Protein AF-A0A0C2HR04-F1 (afdb_monomer)

Structure (mmCIF, N/CA/C/O backbone):
data_AF-A0A0C2HR04-F1
#
_entry.id   AF-A0A0C2HR04-F1
#
loop_
_atom_site.group_PDB
_atom_site.id
_atom_site.type_symbol
_atom_site.label_atom_id
_atom_site.label_alt_id
_atom_site.label_comp_id
_atom_site.label_asym_id
_atom_site.label_entity_id
_atom_site.label_seq_id
_atom_site.pdbx_PDB_ins_code
_atom_site.Cartn_x
_atom_site.Cartn_y
_atom_site.Cartn_z
_atom_site.occupancy
_atom_site.B_iso_or_equiv
_atom_site.auth_seq_id
_atom_site.auth_comp_id
_atom_site.auth_asym_id
_atom_site.auth_atom_id
_atom_site.pdbx_PDB_model_num
ATOM 1 N N . MET A 1 1 ? 6.271 -14.436 -3.469 1.00 66.94 1 MET A N 1
ATOM 2 C CA . MET A 1 1 ? 4.794 -14.451 -3.526 1.00 66.94 1 MET A CA 1
ATOM 3 C C . MET A 1 1 ? 4.432 -13.737 -4.799 1.00 66.94 1 MET A C 1
ATOM 5 O O . MET A 1 1 ? 5.005 -12.683 -5.029 1.00 66.94 1 MET A O 1
ATOM 9 N N . GLU A 1 2 ? 3.572 -14.317 -5.618 1.00 84.25 2 GLU A N 1
ATOM 10 C CA . GLU A 1 2 ? 3.100 -13.654 -6.830 1.00 84.25 2 GLU A CA 1
ATOM 11 C C . GLU A 1 2 ? 1.874 -12.814 -6.460 1.00 84.25 2 GLU A C 1
ATOM 13 O O . GLU A 1 2 ? 0.963 -13.318 -5.802 1.00 84.25 2 GLU A O 1
ATOM 18 N N . ILE A 1 3 ? 1.907 -11.516 -6.767 1.00 92.62 3 ILE A N 1
ATOM 19 C CA . ILE A 1 3 ? 0.781 -10.611 -6.527 1.00 92.62 3 ILE A CA 1
ATOM 20 C C . ILE A 1 3 ? -0.080 -10.595 -7.785 1.00 92.62 3 ILE A C 1
ATOM 22 O O . ILE A 1 3 ? 0.423 -10.318 -8.869 1.00 92.62 3 ILE A O 1
ATOM 26 N N . ASP A 1 4 ? -1.383 -10.814 -7.628 1.00 95.44 4 ASP A N 1
ATOM 27 C CA . ASP A 1 4 ? -2.348 -10.524 -8.686 1.00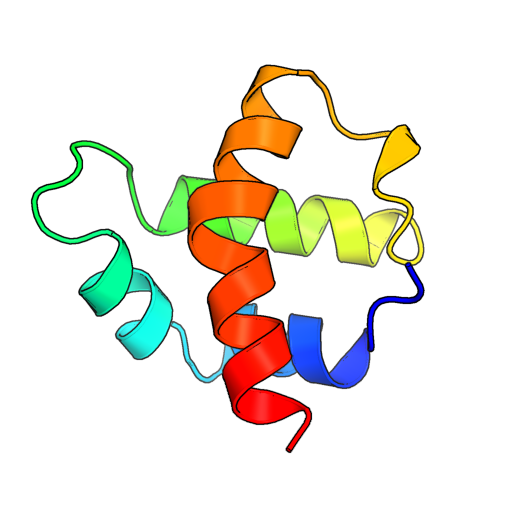 95.44 4 ASP A CA 1
ATOM 28 C C . ASP A 1 4 ? -2.434 -8.998 -8.888 1.00 95.44 4 ASP A C 1
ATOM 30 O O . ASP A 1 4 ? -2.935 -8.258 -8.033 1.00 95.44 4 ASP A O 1
ATOM 34 N N . LEU A 1 5 ? -1.888 -8.519 -10.010 1.00 96.50 5 LEU A N 1
ATOM 35 C CA . LEU A 1 5 ? -1.799 -7.093 -10.328 1.00 96.50 5 LEU A CA 1
ATOM 36 C C . LEU A 1 5 ? -3.159 -6.481 -10.673 1.00 96.50 5 LEU A C 1
ATOM 38 O O . LEU A 1 5 ? -3.387 -5.304 -10.380 1.00 96.50 5 LEU A O 1
ATOM 42 N N . ASP A 1 6 ? -4.077 -7.257 -11.249 1.00 96.69 6 ASP A N 1
ATOM 43 C CA . ASP A 1 6 ? -5.431 -6.787 -11.538 1.00 96.69 6 ASP A CA 1
ATOM 44 C C . ASP A 1 6 ? -6.211 -6.606 -10.240 1.00 96.69 6 ASP A C 1
ATOM 46 O O . ASP A 1 6 ? -6.883 -5.584 -10.045 1.00 96.69 6 ASP A O 1
ATOM 50 N N . LEU A 1 7 ? -6.050 -7.549 -9.311 1.00 96.44 7 LEU A N 1
ATOM 51 C CA . LEU A 1 7 ? -6.611 -7.430 -7.978 1.00 96.44 7 LEU A CA 1
ATOM 52 C C . LEU A 1 7 ? -6.002 -6.246 -7.219 1.00 96.44 7 LEU A C 1
ATOM 54 O O . LEU A 1 7 ? -6.747 -5.433 -6.671 1.00 96.44 7 LEU A O 1
ATOM 58 N N . LEU A 1 8 ? -4.674 -6.094 -7.221 1.00 97.44 8 LEU A N 1
ATOM 59 C CA . LEU A 1 8 ? -4.001 -4.963 -6.576 1.00 97.44 8 LEU A CA 1
ATOM 60 C C . LEU A 1 8 ? -4.489 -3.625 -7.142 1.00 97.44 8 LEU A C 1
ATOM 62 O O . LEU A 1 8 ? -4.796 -2.703 -6.383 1.00 97.44 8 LEU A O 1
ATOM 66 N N . LYS A 1 9 ? -4.620 -3.526 -8.467 1.00 97.81 9 LYS A N 1
ATOM 67 C CA . LYS A 1 9 ? -5.170 -2.349 -9.139 1.00 97.81 9 LYS A CA 1
ATOM 68 C C . LYS A 1 9 ? -6.610 -2.090 -8.725 1.00 97.81 9 LYS A C 1
ATOM 70 O O . LYS A 1 9 ? -6.949 -0.946 -8.423 1.00 97.81 9 LYS A O 1
ATOM 75 N N . SER A 1 10 ? -7.456 -3.119 -8.689 1.00 97.12 10 SER A N 1
ATOM 76 C CA . SER A 1 10 ? -8.835 -2.986 -8.214 1.00 97.12 10 SER A CA 1
ATOM 77 C C . SER A 1 10 ? -8.859 -2.484 -6.771 1.00 97.12 10 SER A C 1
ATOM 79 O O . SER A 1 10 ? -9.568 -1.527 -6.469 1.00 97.12 10 SER A O 1
ATOM 81 N N . LEU A 1 11 ? -8.027 -3.053 -5.897 1.00 96.56 11 LEU A N 1
ATOM 82 C CA . LEU A 1 11 ? -7.972 -2.707 -4.483 1.00 96.56 11 LEU A CA 1
ATOM 83 C C . LEU A 1 11 ? -7.672 -1.217 -4.273 1.00 96.56 11 LEU A C 1
ATOM 85 O O . LEU A 1 11 ? -8.400 -0.528 -3.563 1.00 96.56 11 LEU A O 1
ATOM 89 N N . ILE A 1 12 ? -6.641 -0.695 -4.942 1.00 96.88 12 ILE A N 1
ATOM 90 C CA . ILE A 1 12 ? -6.199 0.692 -4.739 1.00 96.88 12 ILE A CA 1
ATOM 91 C C . ILE A 1 12 ? -6.984 1.737 -5.544 1.00 96.88 12 ILE A C 1
ATOM 93 O O . ILE A 1 12 ? -6.755 2.930 -5.352 1.00 96.88 12 ILE A O 1
ATOM 97 N N . THR A 1 13 ? -7.883 1.322 -6.446 1.00 96.12 13 THR A N 1
ATOM 98 C CA . THR A 1 13 ? -8.689 2.248 -7.271 1.00 96.12 13 THR A CA 1
ATOM 99 C C . THR A 1 13 ? -10.193 2.166 -7.027 1.00 96.12 13 THR A C 1
ATOM 101 O O . THR A 1 13 ? -10.879 3.169 -7.206 1.00 96.12 13 THR A O 1
ATOM 104 N N . LYS A 1 14 ? -10.714 0.999 -6.633 1.00 95.12 14 LYS A N 1
ATOM 105 C CA . LYS A 1 14 ? -12.152 0.733 -6.462 1.00 95.12 14 LYS A CA 1
ATOM 106 C C . LYS A 1 14 ? -12.540 0.370 -5.031 1.00 95.12 14 LYS A C 1
ATOM 108 O O . LYS A 1 14 ? -13.667 0.658 -4.653 1.00 95.12 14 LYS A O 1
ATOM 113 N N . HIS A 1 15 ? -11.627 -0.221 -4.258 1.00 93.56 15 HIS A N 1
ATOM 114 C CA . HIS A 1 15 ? -11.865 -0.651 -2.871 1.00 93.56 15 HIS A CA 1
ATOM 115 C C . HIS A 1 15 ? -11.093 0.217 -1.866 1.00 93.56 15 HIS A C 1
ATOM 117 O O . HIS A 1 15 ? -10.531 -0.261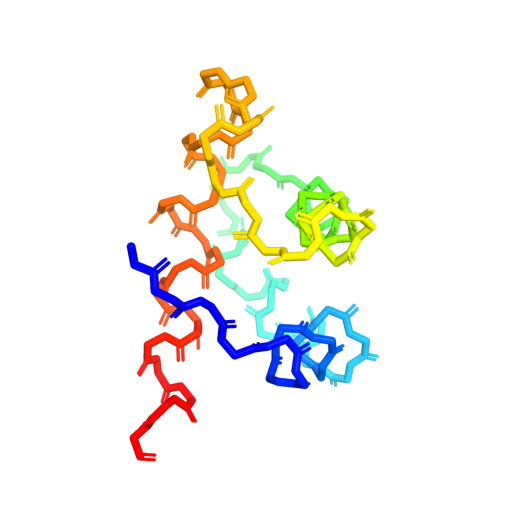 -0.878 1.00 93.56 15 HIS A O 1
ATOM 123 N N . THR A 1 16 ? -11.007 1.522 -2.141 1.00 94.62 16 THR A N 1
ATOM 124 C CA . THR A 1 16 ? -10.282 2.464 -1.279 1.00 94.62 16 THR A CA 1
ATOM 125 C C . THR A 1 16 ? -10.940 2.618 0.090 1.00 94.62 16 THR A C 1
ATOM 127 O O . THR A 1 16 ? -10.253 2.913 1.061 1.00 94.62 16 THR A O 1
ATOM 130 N N . ASP A 1 17 ? -12.242 2.368 0.189 1.00 96.94 17 ASP A N 1
ATOM 131 C CA . ASP A 1 17 ? -13.001 2.310 1.437 1.00 96.94 17 ASP A CA 1
ATOM 132 C C . ASP A 1 17 ? -12.525 1.173 2.357 1.00 96.94 17 ASP A C 1
ATOM 134 O O . ASP A 1 17 ? -12.375 1.377 3.561 1.00 96.94 17 ASP A O 1
ATOM 138 N N . GLU A 1 18 ? -12.197 -0.002 1.813 1.00 97.38 18 GLU A N 1
ATOM 139 C CA . GLU A 1 18 ? -11.6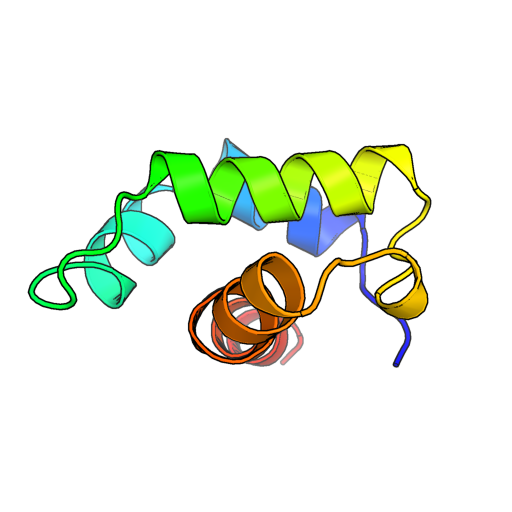13 -1.101 2.595 1.00 97.38 18 GLU A CA 1
ATOM 140 C C . GLU A 1 18 ? -10.219 -0.734 3.126 1.00 97.38 18 GLU A C 1
ATOM 142 O O . GLU A 1 18 ? -9.872 -1.060 4.266 1.00 97.38 18 GLU A O 1
ATOM 147 N N . ILE A 1 19 ? -9.437 0.005 2.330 1.00 97.44 19 ILE A N 1
ATOM 148 C CA . ILE A 1 19 ? -8.148 0.561 2.762 1.00 97.44 19 ILE A CA 1
ATOM 149 C C . ILE A 1 19 ? -8.357 1.589 3.883 1.00 97.44 19 ILE A C 1
ATOM 151 O O . ILE A 1 19 ? -7.627 1.577 4.872 1.00 97.44 19 ILE A O 1
ATOM 155 N N . GLU A 1 20 ? -9.349 2.471 3.768 1.00 97.62 20 GLU A N 1
ATOM 156 C CA . GLU A 1 20 ? -9.682 3.437 4.819 1.00 97.62 20 GLU A CA 1
ATOM 157 C C . GLU A 1 20 ? -10.079 2.745 6.126 1.00 97.62 20 GLU A C 1
ATOM 159 O O . GLU A 1 20 ? -9.588 3.120 7.194 1.00 97.62 20 GLU A O 1
ATOM 164 N N . GLN A 1 21 ? -10.905 1.700 6.042 1.00 97.75 21 GLN A N 1
ATOM 165 C CA . GLN A 1 21 ? -11.357 0.927 7.197 1.00 97.75 21 GLN A CA 1
ATOM 166 C C . GLN A 1 21 ? -10.203 0.226 7.916 1.00 97.75 21 GLN A C 1
ATOM 168 O O . GLN A 1 21 ? -10.089 0.348 9.135 1.00 97.75 21 GLN A O 1
ATOM 173 N N . ILE A 1 22 ? -9.328 -0.481 7.191 1.00 96.94 22 ILE A N 1
ATOM 174 C CA . ILE A 1 22 ? -8.217 -1.220 7.816 1.00 96.94 22 ILE A CA 1
ATOM 175 C C . ILE A 1 22 ? -7.134 -0.285 8.377 1.00 96.94 22 ILE A C 1
ATOM 177 O O . ILE A 1 22 ? -6.412 -0.640 9.309 1.00 96.94 22 ILE A O 1
ATOM 181 N N . VAL A 1 23 ? -7.016 0.927 7.828 1.00 96.75 23 VAL A N 1
ATOM 182 C CA . VAL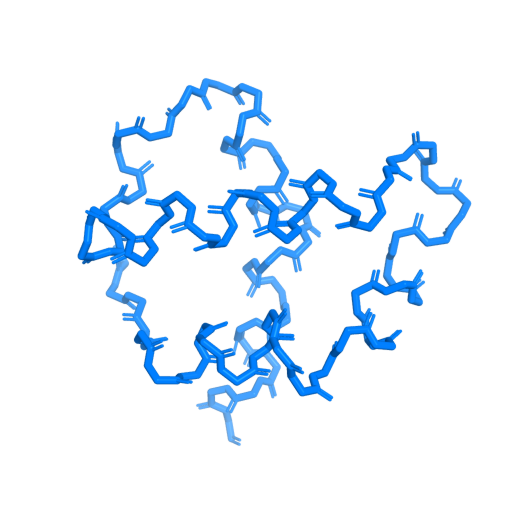 A 1 23 ? -6.063 1.944 8.290 1.00 96.75 23 VAL A CA 1
ATOM 183 C C . VAL A 1 23 ? -6.598 2.745 9.484 1.00 96.75 23 VAL A C 1
ATOM 185 O O . VAL A 1 23 ? -5.801 3.295 10.255 1.00 96.75 23 VAL A O 1
ATOM 188 N N . ALA A 1 24 ? -7.916 2.816 9.677 1.00 97.00 24 ALA A N 1
ATOM 189 C CA . ALA A 1 24 ? -8.540 3.621 10.723 1.00 97.00 24 ALA A CA 1
ATOM 190 C C . ALA A 1 24 ? -7.977 3.301 12.123 1.00 97.00 24 ALA A C 1
ATOM 192 O O . ALA A 1 24 ? -7.865 2.152 12.538 1.00 97.00 24 ALA A O 1
ATOM 193 N N . GLY A 1 25 ? -7.589 4.345 12.863 1.00 96.19 25 GLY A N 1
ATOM 194 C CA . GLY A 1 25 ? -7.043 4.211 14.220 1.00 96.19 25 GLY A CA 1
ATOM 195 C C . GLY A 1 25 ? -5.591 3.722 14.308 1.00 96.19 25 GLY A C 1
ATOM 196 O O . GLY A 1 25 ? -5.041 3.680 15.404 1.00 96.19 25 GLY A O 1
ATOM 197 N N . THR A 1 26 ? -4.929 3.409 13.189 1.00 95.75 26 THR A N 1
ATOM 198 C CA . THR A 1 26 ? -3.535 2.915 13.195 1.00 95.75 26 THR A CA 1
ATOM 199 C C . THR A 1 26 ? -2.478 4.023 13.133 1.00 95.75 26 THR A C 1
ATOM 201 O O . THR A 1 26 ? -1.291 3.758 13.321 1.00 95.75 26 THR A O 1
ATOM 204 N N . GLY A 1 27 ? -2.886 5.261 12.826 1.00 94.88 27 GLY A N 1
ATOM 205 C CA . GLY A 1 27 ? -1.986 6.395 12.580 1.00 94.88 27 GLY A CA 1
ATOM 206 C C . GLY A 1 27 ? -1.353 6.416 11.181 1.00 94.88 27 GLY A C 1
ATOM 207 O O . GLY A 1 27 ? -0.687 7.390 10.830 1.00 94.88 27 GLY A O 1
ATOM 208 N N . TYR A 1 28 ? -1.571 5.380 10.364 1.00 96.31 28 TYR A N 1
ATOM 209 C CA . TYR A 1 28 ? -1.236 5.410 8.942 1.00 96.31 28 TYR A CA 1
ATOM 210 C C . TYR A 1 28 ? -2.272 6.228 8.167 1.00 96.31 28 TYR A C 1
ATOM 212 O O . TYR A 1 28 ? -3.387 6.462 8.629 1.00 96.31 28 TYR A O 1
ATOM 220 N N . LEU A 1 29 ? -1.894 6.674 6.971 1.00 97.31 29 LEU A N 1
ATOM 221 C CA . LEU A 1 29 ? -2.804 7.362 6.062 1.00 97.31 29 LEU A CA 1
ATOM 222 C C . LEU A 1 29 ? -3.186 6.417 4.919 1.00 97.31 29 LEU A C 1
ATOM 224 O O . LEU A 1 29 ? -2.284 5.776 4.372 1.00 97.31 29 LEU A O 1
ATOM 228 N N . PRO A 1 30 ? -4.460 6.381 4.487 1.00 97.88 30 PRO A N 1
ATOM 229 C CA . PRO A 1 30 ? -4.888 5.557 3.353 1.00 97.88 30 PRO A CA 1
ATOM 230 C C . PRO A 1 30 ? -4.033 5.797 2.102 1.00 97.88 30 PRO A C 1
ATOM 232 O O . PRO A 1 30 ? -3.569 4.856 1.466 1.00 97.88 30 PRO A O 1
ATOM 235 N N . ARG A 1 31 ? -3.684 7.064 1.829 1.00 97.62 31 ARG A N 1
ATOM 236 C CA . ARG A 1 31 ? -2.787 7.443 0.722 1.00 97.62 31 ARG A CA 1
ATOM 237 C C . ARG A 1 31 ? -1.402 6.790 0.782 1.00 97.62 31 ARG A C 1
ATOM 239 O O . ARG A 1 31 ? -0.802 6.567 -0.260 1.00 97.62 31 ARG A O 1
ATOM 246 N N . THR A 1 32 ? -0.883 6.495 1.977 1.00 97.81 32 THR A N 1
ATOM 247 C CA . THR A 1 32 ? 0.406 5.805 2.131 1.00 97.81 32 THR A CA 1
ATOM 248 C C . THR A 1 32 ? 0.282 4.363 1.660 1.00 97.81 32 THR A C 1
ATOM 250 O O . THR A 1 32 ? 1.144 3.891 0.928 1.00 97.81 32 THR A O 1
ATOM 253 N N . VAL A 1 33 ? -0.801 3.680 2.038 1.00 98.00 33 VAL A N 1
ATOM 254 C CA . VAL A 1 33 ? -1.073 2.299 1.615 1.00 98.00 33 VAL A CA 1
ATOM 255 C C . VAL A 1 33 ? -1.302 2.236 0.105 1.00 98.00 33 VAL A C 1
ATOM 257 O O . VAL A 1 33 ? -0.661 1.436 -0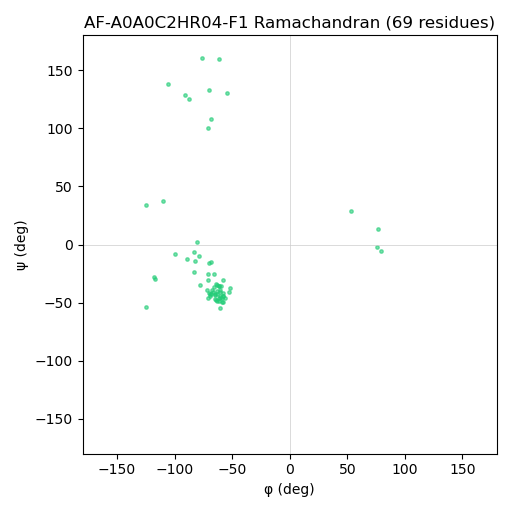.572 1.00 98.00 33 VAL A O 1
ATOM 260 N N . ILE A 1 34 ? -2.128 3.142 -0.431 1.00 98.38 34 ILE A N 1
ATOM 261 C CA . ILE A 1 34 ? -2.367 3.281 -1.876 1.00 98.38 34 ILE A CA 1
ATOM 262 C C . ILE A 1 34 ? -1.048 3.517 -2.618 1.00 98.38 34 ILE A C 1
ATOM 264 O O . ILE A 1 34 ? -0.775 2.827 -3.591 1.00 98.38 34 ILE A O 1
ATOM 268 N N . GLY A 1 35 ? -0.191 4.417 -2.124 1.00 98.31 35 GLY A N 1
ATOM 269 C CA . GLY A 1 35 ? 1.107 4.699 -2.740 1.00 98.31 35 GLY A CA 1
ATOM 270 C C . GLY A 1 35 ? 2.046 3.490 -2.788 1.00 98.31 35 GLY A C 1
ATOM 271 O O . GLY A 1 35 ? 2.760 3.322 -3.772 1.00 98.31 35 GLY A O 1
ATOM 272 N N . VAL A 1 36 ? 2.029 2.616 -1.773 1.00 98.44 36 VAL A N 1
ATOM 273 C CA . VAL A 1 36 ? 2.775 1.343 -1.828 1.00 98.44 36 VAL A CA 1
ATOM 274 C C . VAL A 1 36 ? 2.195 0.414 -2.893 1.00 98.44 36 VAL A C 1
ATOM 276 O O . VAL A 1 36 ? 2.958 -0.207 -3.627 1.00 98.44 36 VAL A O 1
ATOM 279 N N . GLY A 1 37 ? 0.869 0.344 -3.018 1.00 98.12 37 GLY A N 1
ATOM 280 C CA . GLY A 1 37 ? 0.227 -0.450 -4.064 1.00 98.12 37 GLY A CA 1
ATOM 281 C C . GLY A 1 37 ? 0.526 0.075 -5.469 1.00 98.12 37 GLY A C 1
ATOM 282 O O . GLY A 1 37 ? 0.858 -0.712 -6.345 1.00 98.12 37 GLY A O 1
ATOM 283 N N . THR A 1 38 ? 0.500 1.394 -5.678 1.00 98.56 38 THR A N 1
ATOM 284 C CA . THR A 1 38 ? 0.905 2.015 -6.950 1.00 98.56 38 THR A CA 1
ATOM 285 C C . THR A 1 38 ? 2.358 1.697 -7.280 1.00 98.56 38 THR A C 1
ATOM 287 O O . THR A 1 38 ? 2.638 1.260 -8.387 1.00 98.56 38 THR A O 1
ATOM 290 N N . PHE A 1 39 ? 3.268 1.830 -6.309 1.00 98.50 39 PHE A N 1
ATOM 291 C CA . PHE A 1 39 ? 4.672 1.482 -6.516 1.00 98.50 39 PHE A CA 1
ATOM 292 C C . PHE A 1 39 ? 4.844 0.018 -6.942 1.00 98.50 39 PHE A C 1
ATOM 294 O O . PHE A 1 39 ? 5.630 -0.264 -7.837 1.00 98.50 39 PHE A O 1
ATOM 301 N N . LEU A 1 40 ? 4.106 -0.912 -6.328 1.00 98.06 40 LEU A N 1
ATOM 302 C CA . LEU A 1 40 ? 4.130 -2.317 -6.733 1.00 98.06 40 LEU A CA 1
ATOM 303 C C . LEU A 1 40 ? 3.607 -2.509 -8.160 1.00 98.06 40 LEU A C 1
ATOM 305 O O . LEU A 1 40 ? 4.230 -3.244 -8.912 1.00 98.06 40 LEU A O 1
ATOM 309 N N . LEU A 1 41 ? 2.524 -1.835 -8.562 1.00 98.06 41 LEU A N 1
ATOM 310 C CA . LEU A 1 41 ? 2.037 -1.898 -9.949 1.00 98.06 41 LEU A CA 1
ATOM 311 C C . LEU A 1 41 ? 3.072 -1.387 -10.955 1.00 98.06 41 LEU A C 1
ATOM 313 O O . LEU A 1 41 ? 3.245 -1.998 -12.002 1.00 98.06 41 LEU A O 1
ATOM 317 N N . ASP A 1 42 ? 3.775 -0.303 -10.626 1.00 98.19 42 ASP A N 1
ATOM 318 C CA . ASP A 1 42 ? 4.825 0.263 -11.482 1.00 98.19 42 ASP A CA 1
ATOM 319 C C . ASP A 1 42 ? 6.061 -0.653 -11.593 1.00 98.19 42 ASP A C 1
ATOM 321 O O . ASP A 1 42 ? 6.905 -0.444 -12.461 1.00 98.19 42 ASP A O 1
ATOM 325 N N . ASN A 1 43 ? 6.178 -1.651 -10.709 1.00 97.50 43 ASN A N 1
ATOM 326 C CA . ASN A 1 43 ? 7.305 -2.578 -10.622 1.00 97.50 43 ASN A CA 1
ATOM 327 C C . ASN A 1 43 ? 6.855 -4.051 -10.700 1.00 97.50 43 ASN A C 1
ATOM 329 O O . ASN A 1 43 ? 7.427 -4.907 -10.026 1.00 97.50 43 ASN A O 1
ATOM 333 N N . ASP A 1 44 ? 5.803 -4.346 -11.470 1.00 96.25 44 ASP A N 1
ATOM 334 C CA . ASP A 1 44 ? 5.322 -5.710 -11.754 1.00 96.25 44 ASP A CA 1
ATOM 335 C C . ASP A 1 44 ? 5.049 -6.578 -10.504 1.00 96.25 44 ASP A C 1
ATOM 337 O O . ASP A 1 44 ? 5.152 -7.803 -10.520 1.00 96.25 44 ASP A O 1
ATOM 341 N N . GLY A 1 45 ? 4.684 -5.944 -9.388 1.00 96.19 45 GLY A N 1
ATOM 342 C CA . GLY A 1 45 ? 4.391 -6.613 -8.121 1.00 96.19 45 GLY A CA 1
ATOM 343 C C . GLY A 1 45 ? 5.623 -7.077 -7.343 1.00 96.19 45 GLY A C 1
ATOM 344 O O . GLY A 1 45 ? 5.466 -7.838 -6.385 1.00 96.19 45 GLY A O 1
ATOM 345 N N . ASP A 1 46 ? 6.829 -6.632 -7.703 1.00 96.69 46 ASP A N 1
ATOM 346 C CA . ASP A 1 46 ? 8.059 -7.044 -7.027 1.00 96.69 46 ASP A CA 1
ATOM 347 C C . ASP A 1 46 ? 8.167 -6.438 -5.614 1.00 96.69 46 ASP A C 1
ATOM 349 O O . ASP A 1 46 ? 8.548 -5.283 -5.392 1.00 96.69 46 ASP A O 1
ATOM 353 N N . VAL A 1 47 ? 7.833 -7.260 -4.619 1.00 96.31 47 VAL A N 1
ATOM 354 C CA . VAL A 1 47 ? 7.883 -6.896 -3.198 1.00 96.31 47 VAL A CA 1
ATOM 355 C C . VAL A 1 47 ? 9.299 -6.742 -2.651 1.00 96.31 47 VAL A C 1
ATOM 357 O O . VAL A 1 47 ? 9.460 -6.180 -1.561 1.00 96.31 47 VAL A O 1
ATOM 360 N N . ASP A 1 48 ? 10.317 -7.244 -3.346 1.00 96.19 48 ASP A N 1
ATOM 361 C CA . ASP A 1 48 ? 11.709 -7.172 -2.903 1.00 96.19 48 ASP A CA 1
ATOM 362 C C . ASP A 1 48 ? 12.346 -5.818 -3.245 1.00 96.19 48 ASP A C 1
ATOM 364 O O . ASP A 1 48 ? 13.335 -5.426 -2.623 1.00 96.19 48 ASP A O 1
ATOM 368 N N . LEU A 1 49 ? 11.704 -5.034 -4.118 1.00 97.19 49 LEU A N 1
ATOM 369 C CA . LEU A 1 49 ? 12.034 -3.626 -4.362 1.00 97.19 49 LEU A CA 1
ATOM 370 C C . LEU A 1 49 ? 11.479 -2.676 -3.290 1.00 97.19 49 LEU A C 1
ATOM 372 O O . LEU A 1 49 ? 11.839 -1.496 -3.252 1.00 97.19 49 LEU A O 1
ATOM 376 N N . LEU A 1 50 ? 10.613 -3.161 -2.394 1.00 97.81 50 LEU A N 1
ATOM 377 C CA . LEU A 1 50 ? 10.086 -2.350 -1.302 1.00 97.81 50 LEU A CA 1
ATOM 378 C C . LEU A 1 50 ? 11.173 -2.043 -0.271 1.00 97.81 50 LEU A C 1
ATOM 380 O O . LEU A 1 50 ? 11.844 -2.926 0.263 1.00 97.81 50 LEU A O 1
ATOM 384 N N . THR A 1 51 ? 11.261 -0.779 0.136 1.00 98.19 51 THR A N 1
ATOM 385 C CA . THR A 1 51 ? 12.023 -0.412 1.336 1.00 98.19 51 THR A CA 1
ATOM 386 C C . THR A 1 51 ? 11.432 -1.079 2.581 1.00 98.19 51 THR A C 1
ATOM 388 O O . THR A 1 51 ? 10.240 -1.390 2.635 1.00 98.19 51 THR A O 1
ATOM 391 N N . ALA A 1 52 ? 12.218 -1.190 3.656 1.00 97.88 52 ALA A N 1
ATOM 392 C CA . ALA A 1 52 ? 11.753 -1.769 4.921 1.00 97.88 52 ALA A CA 1
ATOM 393 C C . ALA A 1 52 ? 10.445 -1.134 5.448 1.00 97.88 52 ALA A C 1
ATOM 395 O O . ALA A 1 52 ? 9.572 -1.832 5.959 1.00 97.88 52 ALA A O 1
ATOM 396 N N . LYS A 1 53 ? 10.261 0.186 5.285 1.00 96.06 53 LYS A N 1
ATOM 397 C CA . LYS A 1 53 ? 9.027 0.878 5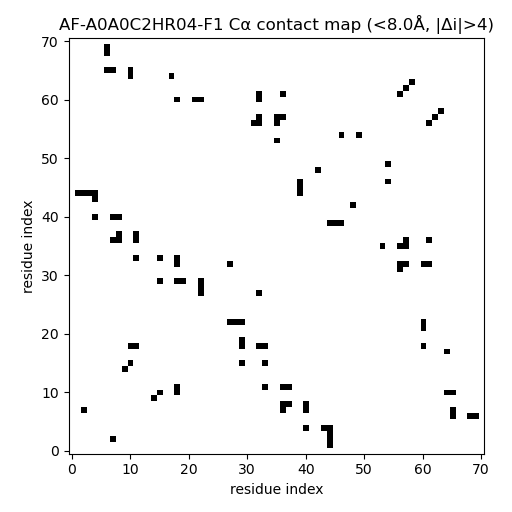.704 1.00 96.06 53 LYS A CA 1
ATOM 398 C C . LYS A 1 53 ? 7.831 0.554 4.803 1.00 96.06 53 LYS A C 1
ATOM 400 O O . LYS A 1 53 ? 6.715 0.397 5.304 1.00 96.06 53 LYS A O 1
ATOM 405 N N . GLN A 1 54 ? 8.050 0.458 3.492 1.00 98.06 54 GLN A N 1
ATOM 406 C CA . GLN A 1 54 ? 6.998 0.061 2.556 1.00 98.06 54 GLN A CA 1
ATOM 407 C C . GLN A 1 54 ? 6.609 -1.403 2.772 1.00 98.06 54 GLN A C 1
ATOM 409 O O . GLN A 1 54 ? 5.420 -1.696 2.801 1.00 98.06 54 GLN A O 1
ATOM 414 N N . ARG A 1 55 ? 7.577 -2.290 3.040 1.00 98.12 55 ARG A N 1
ATOM 415 C CA . ARG A 1 55 ? 7.333 -3.702 3.362 1.00 98.12 55 ARG A CA 1
ATOM 416 C C . ARG A 1 55 ? 6.436 -3.860 4.590 1.00 98.12 55 ARG A C 1
ATOM 418 O O . ARG A 1 55 ? 5.445 -4.570 4.527 1.00 98.12 55 ARG A O 1
ATOM 425 N N . VAL A 1 56 ? 6.685 -3.094 5.657 1.00 97.88 56 VAL A N 1
ATOM 426 C CA . VAL A 1 56 ? 5.796 -3.069 6.837 1.00 97.88 56 VAL A CA 1
ATOM 427 C C . VAL A 1 56 ? 4.378 -2.614 6.479 1.00 97.88 56 VAL A C 1
ATOM 429 O O . VAL A 1 56 ? 3.410 -3.144 7.016 1.00 97.88 56 VAL A O 1
ATOM 432 N N . THR A 1 57 ? 4.238 -1.626 5.591 1.00 98.06 57 THR A N 1
ATOM 433 C CA . THR A 1 57 ? 2.922 -1.141 5.138 1.00 98.06 57 THR A CA 1
ATOM 434 C C . THR A 1 57 ? 2.207 -2.204 4.300 1.00 98.06 57 THR A C 1
ATOM 436 O O . THR A 1 57 ? 1.017 -2.445 4.487 1.00 98.06 57 THR A O 1
ATOM 439 N N . PHE A 1 58 ? 2.945 -2.871 3.414 1.00 98.06 58 PHE A N 1
ATOM 440 C CA . PHE A 1 58 ? 2.455 -3.970 2.599 1.00 98.06 58 PHE A CA 1
ATOM 441 C C . PHE A 1 58 ? 1.961 -5.135 3.464 1.00 98.06 58 PHE A C 1
ATOM 443 O O . PHE A 1 58 ? 0.795 -5.507 3.363 1.00 98.06 58 PHE A O 1
ATOM 450 N N . ASP A 1 59 ? 2.807 -5.639 4.365 1.00 97.62 59 ASP A N 1
ATOM 451 C CA . ASP A 1 59 ? 2.501 -6.796 5.211 1.00 97.62 59 ASP A CA 1
ATOM 452 C C . ASP A 1 59 ? 1.322 -6.532 6.158 1.00 97.62 59 ASP A C 1
ATOM 454 O O . ASP A 1 59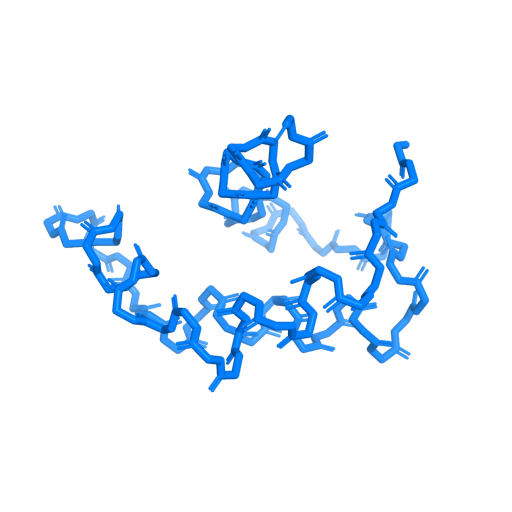 ? 0.538 -7.436 6.433 1.00 97.62 59 ASP A O 1
ATOM 458 N N . LYS A 1 60 ? 1.177 -5.295 6.655 1.00 97.44 60 LYS A N 1
ATOM 459 C CA . LYS A 1 60 ? 0.088 -4.931 7.574 1.00 97.44 60 LYS A CA 1
ATOM 460 C C . LYS A 1 60 ? -1.257 -4.704 6.893 1.00 97.44 60 LYS A C 1
ATOM 462 O O . LYS A 1 60 ? -2.275 -4.969 7.524 1.00 97.44 60 LYS A O 1
ATOM 467 N N . PHE A 1 61 ? -1.274 -4.154 5.678 1.00 97.69 61 PHE A N 1
ATOM 468 C CA . PHE A 1 61 ? -2.506 -3.619 5.087 1.00 97.69 61 PHE A CA 1
ATOM 469 C C . PHE A 1 61 ? -2.830 -4.212 3.719 1.00 97.69 61 PHE A C 1
ATOM 471 O O . PHE A 1 61 ? -3.923 -4.737 3.535 1.00 97.69 61 PHE A O 1
ATOM 478 N N . LEU A 1 62 ? -1.897 -4.158 2.764 1.00 97.25 62 LEU A N 1
ATOM 479 C CA . LEU A 1 62 ? -2.163 -4.636 1.403 1.00 97.25 62 LEU A CA 1
ATOM 480 C C . LEU A 1 62 ? -2.267 -6.155 1.355 1.00 97.25 62 LEU A C 1
ATOM 482 O O . LEU A 1 62 ? -3.206 -6.675 0.767 1.00 97.25 62 LEU A O 1
ATOM 486 N N . LYS A 1 63 ? -1.338 -6.869 1.996 1.00 96.56 63 LYS A N 1
ATOM 487 C CA . LYS A 1 63 ? -1.305 -8.330 1.963 1.00 96.56 63 LYS A CA 1
ATOM 488 C C . LYS A 1 63 ? -2.597 -8.962 2.518 1.00 96.56 63 LYS A C 1
ATOM 490 O O . LYS A 1 63 ? -3.184 -9.752 1.786 1.00 96.56 63 LYS A O 1
ATOM 495 N N . PRO A 1 64 ? -3.114 -8.580 3.706 1.00 96.38 64 PRO A N 1
ATOM 496 C CA . PRO A 1 64 ? -4.382 -9.123 4.200 1.00 96.38 64 PRO A CA 1
ATOM 497 C C . PRO A 1 64 ? -5.578 -8.816 3.291 1.00 96.38 64 PRO A C 1
ATOM 499 O O . PRO A 1 64 ? -6.479 -9.639 3.158 1.00 96.38 64 PRO A O 1
ATOM 502 N N . LEU A 1 65 ? -5.601 -7.636 2.661 1.00 96.12 65 LEU A N 1
ATOM 503 C CA . LEU A 1 65 ? -6.662 -7.268 1.724 1.00 96.12 65 LEU A CA 1
ATOM 504 C C . LEU A 1 65 ? -6.585 -8.086 0.429 1.00 96.12 65 LEU A C 1
ATOM 506 O O . LEU A 1 65 ? -7.608 -8.568 -0.040 1.00 96.12 65 LEU A O 1
ATOM 510 N N . LEU A 1 66 ? -5.390 -8.290 -0.125 1.00 95.25 66 LEU A N 1
ATOM 511 C CA . LEU A 1 66 ? -5.195 -9.146 -1.296 1.00 95.25 66 LEU A CA 1
ATOM 512 C C . LEU A 1 66 ? -5.624 -10.587 -0.991 1.00 95.25 66 LEU A C 1
ATOM 514 O O . LEU A 1 66 ? -6.436 -11.143 -1.718 1.00 95.25 66 LEU A O 1
ATOM 518 N N . GLU A 1 67 ? -5.175 -11.151 0.133 1.00 94.62 67 GLU A N 1
ATOM 519 C CA . GLU A 1 67 ? -5.542 -12.509 0.559 1.00 94.62 67 GLU A CA 1
ATOM 520 C C . GLU A 1 67 ? -7.057 -12.674 0.760 1.00 94.62 67 GLU A C 1
ATOM 522 O O . GLU A 1 67 ? -7.608 -13.720 0.427 1.00 94.62 67 GLU A O 1
ATOM 527 N N . LYS A 1 68 ? -7.747 -11.636 1.254 1.00 93.88 68 LYS A N 1
ATOM 528 C CA . LYS A 1 68 ? -9.210 -11.623 1.407 1.00 93.88 68 LYS A CA 1
ATOM 529 C C . LYS A 1 68 ? -9.951 -11.716 0.067 1.00 93.88 68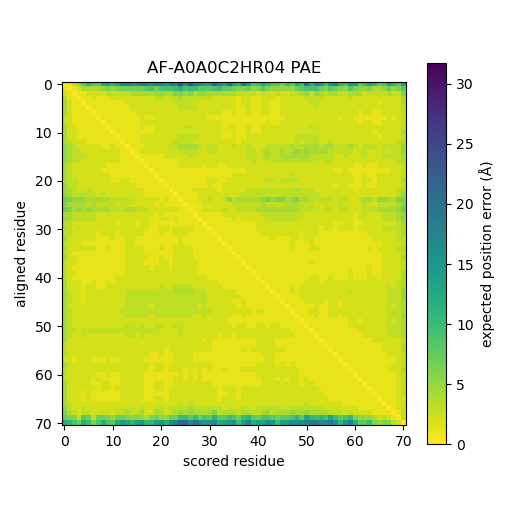 LYS A C 1
ATOM 531 O O . LYS A 1 68 ? -11.034 -12.291 0.030 1.00 93.88 68 LYS A O 1
ATOM 536 N N . HIS A 1 69 ? -9.405 -11.133 -0.999 1.00 89.19 69 HIS A N 1
ATOM 537 C CA . HIS A 1 69 ? -10.043 -11.069 -2.321 1.00 89.19 69 HIS A CA 1
ATOM 538 C C . HIS A 1 69 ? -9.528 -12.131 -3.310 1.00 89.19 69 HIS A C 1
ATOM 540 O O . HIS A 1 69 ? -10.102 -12.292 -4.381 1.00 89.19 69 HIS A O 1
ATOM 546 N N . SER A 1 70 ? -8.471 -12.870 -2.962 1.00 84.00 70 SER A N 1
ATOM 547 C CA . SER A 1 70 ? -7.958 -14.014 -3.735 1.00 84.00 70 SER A CA 1
ATOM 548 C C . SER A 1 70 ? -8.733 -15.329 -3.514 1.00 84.00 70 SER A C 1
ATOM 550 O O . SER A 1 70 ? -8.323 -16.358 -4.054 1.00 84.00 70 SER A O 1
ATOM 552 N N . GLY A 1 71 ? -9.800 -15.317 -2.703 1.00 59.81 71 GLY A N 1
ATOM 553 C CA . GLY A 1 71 ? -10.607 -16.487 -2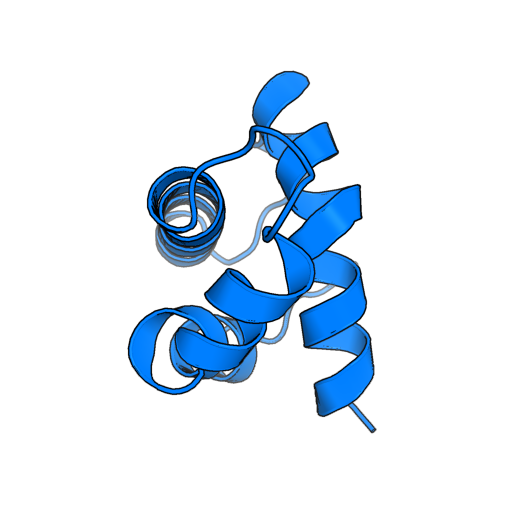.319 1.00 59.81 71 GLY A CA 1
ATOM 554 C C . GLY A 1 71 ? -11.973 -16.562 -2.986 1.00 59.81 71 GLY A C 1
ATOM 555 O O . GLY A 1 71 ? -12.592 -15.495 -3.189 1.00 59.81 71 GLY A O 1
#

Solvent-accessible surface area (backbone atoms only — not comparable to full-atom values): 4215 Å² total; per-residue (Å²): 128,88,60,62,61,69,57,49,50,42,40,63,71,73,38,49,65,60,46,40,60,74,30,57,94,70,83,60,52,50,68,58,53,37,50,50,52,51,54,25,63,80,48,81,40,49,69,84,78,45,50,77,70,48,41,53,45,36,65,71,51,50,47,58,52,49,61,66,69,76,106

Sequence (71 aa):
MEIDLDLLKSLITKHTDEIEQIVAGTGYLPRTVIGVGTFLLDNDGDVDLLTAKQRVTFDKFLKPLLEKHSG

Radius of gyration: 10.9 Å; Cα contacts (8 Å, |Δi|>4): 58; chains: 1; bounding box: 25×24×26 Å

Nearest PDB structures (foldseek):
  4m70-assembly4_H  TM=2.492E-01  e=8.316E+00  Solanum tuberosum

Foldseek 3Di:
DQADLVLLVCCLPPVLVLLCVLCPPVPDDSVLLSVLSVVCNVVNNPLVPDDPVSNVSCVRGVVVSRVVVVD

Secondary structure (DSSP, 8-state):
----HHHHHHHHHH-HHHHHHHHTTSS--HHHHHHHHHHHHHTTT-GGGS-HHHHHHIIIIIHHHHHHH--

Organism: NCBI:txid1121915

pLDDT: mean 95.5, std 6.08, range [59.81, 98.56]

Mean predicted aligned error: 2.34 Å